Protein AF-A9WSC9-F1 (afdb_monomer)

Solvent-accessible surface area (backbone atoms only — not comparable to full-atom values): 9455 Å² total; per-residue (Å²): 135,83,79,80,69,71,74,71,80,74,63,66,46,68,49,92,86,39,37,29,21,40,71,36,66,50,97,86,66,46,85,40,80,40,71,73,78,44,71,60,60,52,72,60,53,52,50,51,53,54,48,48,40,69,76,37,44,86,83,38,34,72,43,66,75,82,59,92,44,65,67,52,39,46,52,53,51,57,50,51,53,56,52,72,40,81,65,54,100,78,57,63,48,28,39,39,37,41,94,94,45,75,47,66,34,67,39,58,74,46,44,52,53,57,57,67,72,43,94,67,55,80,81,32,40,37,30,46,68,88,69,52,45,20,40,55,43,84,43,70,78,44,98,87,48,61,94,81,46,47,49,66,34,34,36,51,56,132

Mean predicted aligned error: 9.08 Å

pLDDT: mean 80.5, std 14.25, range [33.47, 96.19]

Organism: Renibacterium salmoninarum (strain ATCC 33209 / DSM 20767 / JCM 11484 / NBRC 15589 / NCIMB 2235) (NCBI:txid288705)

Radius of gyration: 19.56 Å; Cα contacts (8 Å, |Δi|>4): 217; chains: 1; bounding box: 58×38×48 Å

Secondary structure (DSSP, 8-state):
------------EE-TT-EEEEEEE-TTS-EEEEEEEEE--HHHHHHHHHHHHHH-GGG--EEPPPPSSHHHHHHHHHHHHHHHSPPPTTPPPPEEEETTEEE--SSHHHHHHHHHH-S--TT-EEE-TTS-EEEEEEEES-TTS-TTSEEEEEEEP-

Structure (mmCIF, N/CA/C/O backbone):
data_AF-A9WSC9-F1
#
_entry.id   AF-A9WSC9-F1
#
loop_
_atom_site.group_PDB
_atom_site.id
_atom_site.type_symbol
_atom_site.label_atom_id
_atom_site.label_alt_id
_atom_site.label_comp_id
_atom_site.label_asym_id
_atom_site.label_entity_id
_atom_site.label_seq_id
_atom_site.pdbx_PDB_ins_code
_atom_site.Cartn_x
_atom_site.Cartn_y
_atom_site.Cartn_z
_atom_site.occupancy
_atom_site.B_iso_or_equiv
_atom_site.auth_seq_id
_atom_site.auth_comp_id
_atom_site.auth_asym_id
_atom_site.auth_atom_id
_atom_site.pdbx_PDB_model_num
ATOM 1 N N . MET A 1 1 ? 41.072 -20.154 -18.783 1.00 34.81 1 MET A N 1
ATOM 2 C CA . MET A 1 1 ? 40.331 -20.224 -17.506 1.00 34.81 1 MET A CA 1
ATOM 3 C C . MET A 1 1 ? 39.214 -19.202 -17.567 1.00 34.81 1 MET A C 1
ATOM 5 O O . MET A 1 1 ? 39.497 -18.014 -17.523 1.00 34.81 1 MET A O 1
ATOM 9 N N . ALA A 1 2 ? 37.980 -19.657 -17.774 1.00 38.41 2 ALA A N 1
ATOM 10 C CA . ALA A 1 2 ? 36.811 -18.790 -17.726 1.00 38.41 2 ALA A CA 1
ATOM 11 C C . ALA A 1 2 ? 36.456 -18.571 -16.253 1.00 38.41 2 ALA A C 1
ATOM 13 O O . ALA A 1 2 ? 35.959 -19.482 -15.592 1.00 38.41 2 ALA A O 1
ATOM 14 N N . TYR A 1 3 ? 36.762 -17.386 -15.730 1.00 33.47 3 TYR A N 1
ATOM 15 C CA . TYR A 1 3 ? 36.096 -16.910 -14.530 1.00 33.47 3 TYR A CA 1
ATOM 16 C C . TYR A 1 3 ? 34.645 -16.655 -14.935 1.00 33.47 3 TYR A C 1
ATOM 18 O O . TYR A 1 3 ? 34.352 -15.683 -15.625 1.00 33.47 3 TYR A O 1
ATOM 26 N N . TYR A 1 4 ? 33.745 -17.567 -14.563 1.00 41.69 4 TYR A N 1
ATOM 27 C CA . TYR A 1 4 ? 32.341 -17.211 -14.407 1.00 41.69 4 TYR A CA 1
ATOM 28 C C . TYR A 1 4 ? 32.301 -16.209 -13.255 1.00 41.69 4 TYR A C 1
ATOM 30 O O . TYR A 1 4 ? 32.209 -16.570 -12.084 1.00 41.69 4 TYR A O 1
ATOM 38 N N . GLU A 1 5 ? 32.488 -14.941 -13.597 1.00 34.59 5 GLU A N 1
ATOM 39 C CA . GLU A 1 5 ? 32.081 -13.835 -12.758 1.00 34.59 5 GLU A CA 1
ATOM 40 C C . GLU A 1 5 ? 30.575 -14.024 -12.581 1.00 34.59 5 GLU A C 1
ATOM 42 O O . GLU A 1 5 ? 29.804 -13.901 -13.533 1.00 34.59 5 GLU A O 1
ATOM 47 N N . TYR A 1 6 ? 30.165 -14.482 -11.397 1.00 39.88 6 TYR A N 1
ATOM 48 C CA . TYR A 1 6 ? 28.762 -14.451 -11.011 1.00 39.88 6 TYR A CA 1
ATOM 49 C C . TYR A 1 6 ? 28.326 -13.006 -11.241 1.00 39.88 6 TYR A C 1
ATOM 51 O O . TYR A 1 6 ? 28.902 -12.135 -10.585 1.00 39.88 6 TYR A O 1
ATOM 59 N N . PRO A 1 7 ? 27.416 -12.712 -12.190 1.00 43.16 7 PRO A N 1
ATOM 60 C CA . PRO A 1 7 ? 27.007 -11.340 -12.404 1.00 43.16 7 PRO A CA 1
ATOM 61 C C . PRO A 1 7 ? 26.429 -10.886 -11.072 1.00 43.16 7 PRO A C 1
ATOM 63 O O . PRO A 1 7 ? 25.434 -11.447 -10.608 1.00 43.16 7 PRO A O 1
ATOM 66 N N . ALA A 1 8 ? 27.141 -9.959 -10.427 1.00 45.16 8 ALA A N 1
ATOM 67 C CA . ALA A 1 8 ? 26.736 -9.333 -9.186 1.00 45.16 8 ALA A CA 1
ATOM 68 C C . ALA A 1 8 ? 25.254 -9.001 -9.321 1.00 45.16 8 ALA A C 1
ATOM 70 O O . ALA A 1 8 ? 24.873 -8.376 -10.311 1.00 45.16 8 ALA A O 1
ATOM 71 N N . GLU A 1 9 ? 24.452 -9.535 -8.399 1.00 45.66 9 GLU A N 1
ATOM 72 C CA . GLU A 1 9 ? 22.994 -9.453 -8.343 1.00 45.66 9 GLU A CA 1
ATOM 73 C C . GLU A 1 9 ? 22.507 -8.160 -8.997 1.00 45.66 9 GLU A C 1
ATOM 75 O O . GLU A 1 9 ? 22.612 -7.078 -8.417 1.00 45.66 9 GLU A O 1
ATOM 80 N N . ALA A 1 10 ? 22.074 -8.249 -10.258 1.00 52.22 10 ALA A N 1
ATOM 81 C CA . ALA A 1 10 ? 21.666 -7.061 -10.980 1.00 52.22 10 ALA A CA 1
ATOM 82 C C . ALA A 1 10 ? 20.494 -6.468 -10.199 1.00 52.22 10 ALA A C 1
ATOM 84 O O . ALA A 1 10 ? 19.454 -7.116 -10.053 1.00 52.22 10 ALA A O 1
ATOM 85 N N . VAL A 1 11 ? 20.671 -5.258 -9.665 1.00 59.50 11 VAL A N 1
ATOM 86 C CA . VAL A 1 11 ? 19.577 -4.489 -9.076 1.00 59.50 11 VAL A CA 1
ATOM 87 C C . VAL A 1 11 ? 18.628 -4.169 -10.227 1.00 59.50 11 VAL A C 1
ATOM 89 O O . VAL A 1 11 ? 18.810 -3.194 -10.955 1.00 59.50 11 VAL A O 1
ATOM 92 N N . ILE A 1 12 ? 17.668 -5.063 -10.454 1.00 70.06 12 ILE A N 1
ATOM 93 C CA . ILE A 1 12 ? 16.636 -4.903 -11.468 1.00 70.06 12 ILE A CA 1
ATOM 94 C C . ILE A 1 12 ? 15.611 -3.936 -10.893 1.00 70.06 12 ILE A C 1
ATOM 96 O O . ILE A 1 12 ? 14.922 -4.250 -9.920 1.00 70.06 12 ILE A O 1
ATOM 100 N N . ILE A 1 13 ? 15.502 -2.761 -11.507 1.00 79.50 13 ILE A N 1
ATOM 101 C CA . ILE A 1 13 ? 14.432 -1.820 -11.198 1.00 79.50 13 ILE A CA 1
ATOM 102 C C . ILE A 1 13 ? 13.271 -2.083 -12.138 1.00 79.50 13 ILE A C 1
ATOM 104 O O . ILE A 1 13 ? 13.433 -2.161 -13.353 1.00 79.50 13 ILE A O 1
ATOM 108 N N . VAL A 1 14 ? 12.085 -2.191 -11.554 1.00 85.00 14 VAL A N 1
ATOM 109 C CA . VAL A 1 14 ? 10.833 -2.261 -12.297 1.00 85.00 14 VAL A CA 1
ATOM 110 C C . VAL A 1 14 ? 10.247 -0.858 -12.368 1.00 85.00 14 VAL A C 1
ATOM 112 O O . VAL A 1 14 ? 10.043 -0.224 -11.333 1.00 85.00 14 VAL A O 1
ATOM 115 N N . ASP A 1 15 ? 9.985 -0.361 -13.574 1.00 86.25 15 ASP A N 1
ATOM 116 C CA . ASP A 1 15 ? 9.297 0.917 -13.755 1.00 86.25 15 ASP A CA 1
ATOM 117 C C . ASP A 1 15 ? 7.765 0.786 -13.625 1.00 86.25 15 ASP A C 1
ATOM 119 O O . ASP A 1 15 ? 7.206 -0.301 -13.463 1.00 86.25 15 ASP A O 1
ATOM 123 N N . ARG A 1 16 ? 7.051 1.916 -13.718 1.00 85.62 16 ARG A N 1
ATOM 124 C CA . ARG A 1 16 ? 5.576 1.944 -13.640 1.00 85.62 16 ARG A CA 1
ATOM 125 C C . ARG A 1 16 ? 4.875 1.211 -14.787 1.00 85.62 16 ARG A C 1
ATOM 127 O O . ARG A 1 16 ? 3.714 0.841 -14.639 1.00 85.62 16 ARG A O 1
ATOM 134 N N . GLY A 1 17 ? 5.557 0.998 -15.910 1.00 86.44 17 GLY A N 1
ATOM 135 C CA . GLY A 1 17 ? 5.071 0.200 -17.034 1.00 86.44 17 GLY A CA 1
ATOM 136 C C . GLY A 1 17 ? 5.325 -1.301 -16.870 1.00 86.44 17 GLY A C 1
ATOM 137 O O . GLY A 1 17 ? 4.893 -2.084 -17.719 1.00 86.44 17 GLY A O 1
ATOM 138 N N . GLY A 1 18 ? 6.007 -1.715 -15.798 1.00 86.25 18 GLY A N 1
ATOM 139 C CA . GLY A 1 18 ? 6.393 -3.102 -15.562 1.00 86.25 18 GLY A CA 1
ATOM 140 C C . GLY A 1 18 ? 7.601 -3.540 -16.384 1.00 86.25 18 GLY A C 1
ATOM 141 O O . GLY A 1 18 ? 7.781 -4.741 -16.588 1.00 86.25 18 GLY A O 1
ATOM 142 N N . MET A 1 19 ? 8.405 -2.604 -16.890 1.00 88.50 19 MET A N 1
ATOM 143 C CA . MET A 1 19 ? 9.657 -2.918 -17.572 1.00 88.50 19 MET A CA 1
ATOM 144 C C . MET A 1 19 ? 10.780 -3.074 -16.552 1.00 88.50 19 MET A C 1
ATOM 146 O O . MET A 1 19 ? 10.938 -2.246 -15.658 1.00 88.50 19 MET A O 1
ATOM 150 N N . ALA A 1 20 ? 11.556 -4.142 -16.708 1.00 87.00 20 ALA A N 1
ATOM 151 C CA . ALA A 1 20 ? 12.763 -4.394 -15.941 1.00 87.00 20 ALA A CA 1
ATOM 152 C C . ALA A 1 20 ? 13.950 -3.670 -16.584 1.00 87.00 20 ALA A C 1
ATOM 154 O O . ALA A 1 20 ? 14.237 -3.871 -17.767 1.00 87.00 20 ALA A O 1
ATOM 155 N N . HIS A 1 21 ? 14.662 -2.878 -15.792 1.00 85.06 21 HIS A N 1
ATOM 156 C CA . HIS A 1 21 ? 15.855 -2.133 -16.187 1.00 85.06 21 HIS A CA 1
ATOM 157 C C . HIS A 1 21 ? 17.025 -2.523 -15.294 1.00 85.06 21 HIS A C 1
ATOM 159 O O . HIS A 1 21 ? 16.842 -2.763 -14.099 1.00 85.06 21 HIS A O 1
ATOM 165 N N . SER A 1 22 ? 18.231 -2.548 -15.853 1.00 84.31 22 SER A N 1
ATOM 166 C CA . SER A 1 22 ? 19.441 -2.478 -15.039 1.00 84.31 22 SER A CA 1
ATOM 167 C C . SER A 1 22 ? 19.669 -1.045 -14.560 1.00 84.31 22 SER A C 1
ATOM 169 O O . SER A 1 22 ? 19.206 -0.081 -15.174 1.00 84.31 22 SER A O 1
ATOM 171 N N . LEU A 1 23 ? 20.407 -0.898 -13.466 1.00 81.44 23 LEU A N 1
ATOM 172 C CA . LEU A 1 23 ? 21.016 0.375 -13.109 1.00 81.44 23 LEU A CA 1
ATOM 173 C C . LEU A 1 23 ? 22.380 0.504 -13.782 1.00 81.44 23 LEU A C 1
ATOM 175 O O . LEU A 1 23 ? 23.175 -0.436 -13.761 1.00 81.44 23 LEU A O 1
ATOM 179 N N . ALA A 1 24 ? 22.655 1.674 -14.347 1.00 82.31 24 ALA A N 1
ATOM 180 C CA . ALA A 1 24 ? 23.950 2.017 -14.919 1.00 82.31 24 ALA A CA 1
ATOM 181 C C . ALA A 1 24 ? 24.400 3.395 -14.426 1.00 82.31 24 ALA A C 1
ATOM 183 O O . ALA A 1 24 ? 23.586 4.200 -13.976 1.00 82.31 24 ALA A O 1
ATOM 184 N N . LEU A 1 25 ? 25.701 3.660 -14.515 1.00 82.75 25 LEU A N 1
ATOM 185 C CA . LEU A 1 25 ? 26.239 5.011 -14.392 1.00 82.75 25 LEU A CA 1
ATOM 186 C C . LEU A 1 25 ? 26.366 5.606 -15.793 1.00 82.75 25 LEU A C 1
ATOM 188 O O . LEU A 1 25 ? 26.858 4.933 -16.702 1.00 82.75 25 LEU A O 1
ATOM 192 N N . ASP A 1 26 ? 25.925 6.846 -15.969 1.00 83.31 26 ASP A N 1
ATOM 193 C CA . ASP A 1 26 ? 26.217 7.606 -17.181 1.00 83.31 26 ASP A CA 1
ATOM 194 C C . ASP A 1 26 ? 27.660 8.153 -17.176 1.00 83.31 26 ASP A C 1
ATOM 196 O O . ASP A 1 26 ? 28.468 7.858 -16.287 1.00 83.31 26 ASP A O 1
ATOM 200 N N . ALA A 1 27 ? 28.003 8.940 -18.200 1.00 85.62 27 ALA A N 1
ATOM 201 C CA . ALA A 1 27 ? 29.332 9.533 -18.345 1.00 85.62 27 ALA A CA 1
ATOM 202 C C . ALA A 1 27 ? 29.719 10.450 -17.168 1.00 85.62 27 ALA A C 1
ATOM 204 O O . ALA A 1 27 ? 30.900 10.542 -16.830 1.00 85.62 27 ALA A O 1
ATOM 205 N N . ASP A 1 28 ? 28.731 11.053 -16.505 1.00 90.75 28 ASP A N 1
ATOM 206 C CA . ASP A 1 28 ? 28.902 11.956 -15.367 1.00 90.75 28 ASP A CA 1
ATOM 207 C C . ASP A 1 28 ? 28.843 11.218 -14.018 1.00 90.75 28 ASP A C 1
ATOM 209 O O . ASP A 1 28 ? 28.874 11.836 -12.951 1.00 90.75 28 ASP A O 1
ATOM 213 N N . ARG A 1 29 ? 28.808 9.877 -14.045 1.00 82.94 29 ARG A N 1
ATOM 214 C CA . ARG A 1 29 ? 28.662 8.999 -12.874 1.00 82.94 29 ARG A CA 1
ATOM 215 C C . ARG A 1 29 ? 27.360 9.229 -12.108 1.00 82.94 29 ARG A C 1
ATOM 217 O O . ARG A 1 29 ? 27.305 9.003 -10.896 1.00 82.94 29 ARG A O 1
ATOM 224 N N . VAL A 1 30 ? 26.304 9.625 -12.807 1.00 85.62 30 VAL A N 1
ATOM 225 C CA . VAL A 1 30 ? 24.948 9.676 -12.265 1.00 85.62 30 VAL A CA 1
ATOM 226 C C . VAL A 1 30 ? 24.259 8.341 -12.522 1.00 85.62 30 VAL A C 1
ATOM 228 O O . VAL A 1 30 ? 24.412 7.722 -13.575 1.00 85.62 30 VAL A O 1
ATOM 231 N N . LEU A 1 31 ? 23.511 7.871 -11.525 1.00 80.56 31 LEU A N 1
ATOM 232 C CA . LEU A 1 31 ? 22.753 6.631 -11.622 1.00 80.56 31 LEU A CA 1
ATOM 233 C C . LEU A 1 31 ? 21.540 6.827 -12.548 1.00 80.56 31 LEU A C 1
ATOM 235 O O . LEU A 1 31 ? 20.655 7.631 -12.252 1.00 80.56 31 LEU A 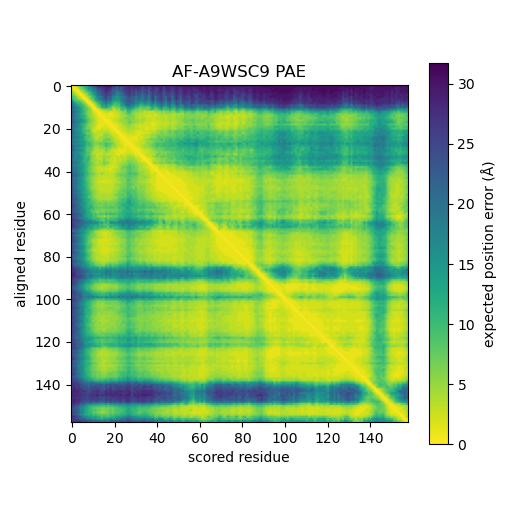O 1
ATOM 239 N N . VAL A 1 32 ? 21.483 6.068 -13.639 1.00 84.31 32 VAL A N 1
ATOM 240 C CA . VAL A 1 32 ? 20.426 6.119 -14.658 1.00 84.31 32 VAL A CA 1
ATOM 241 C C . VAL A 1 32 ? 19.843 4.731 -14.929 1.00 84.31 32 VAL A C 1
ATOM 243 O O . VAL A 1 32 ? 20.452 3.703 -14.612 1.00 84.31 32 VAL A O 1
ATOM 246 N N . PHE A 1 33 ? 18.655 4.687 -15.539 1.00 82.94 33 PHE A N 1
ATOM 247 C CA . PHE A 1 33 ? 18.122 3.436 -16.075 1.00 82.94 33 PHE A CA 1
ATOM 248 C C . PHE A 1 33 ? 18.929 3.012 -17.301 1.00 82.94 33 PHE A C 1
ATOM 250 O O . PHE A 1 33 ? 19.062 3.760 -18.270 1.00 82.94 33 PHE A O 1
ATOM 257 N N . GLY A 1 34 ? 19.469 1.799 -17.239 1.00 79.31 34 GLY A N 1
ATOM 258 C CA . GLY A 1 34 ? 20.097 1.130 -18.364 1.00 79.31 34 GLY A CA 1
ATOM 259 C C . GLY A 1 34 ? 19.070 0.636 -19.382 1.00 79.31 34 GLY A C 1
ATOM 260 O O . GLY A 1 34 ? 17.888 0.978 -19.358 1.00 79.31 34 GLY A O 1
ATOM 261 N N . ARG A 1 35 ? 19.529 -0.199 -20.316 1.00 81.00 35 ARG A N 1
ATOM 262 C CA . ARG A 1 35 ? 18.663 -0.754 -21.359 1.00 81.00 35 ARG A CA 1
ATOM 263 C C . ARG A 1 35 ? 17.565 -1.638 -20.735 1.00 81.00 35 ARG A C 1
ATOM 265 O O . ARG A 1 35 ? 17.885 -2.461 -19.877 1.00 81.00 35 ARG A O 1
ATOM 272 N N . PRO A 1 36 ? 16.303 -1.549 -21.200 1.00 81.75 36 PRO A N 1
ATOM 273 C CA . PRO A 1 36 ? 15.252 -2.438 -20.725 1.00 81.75 36 PRO A CA 1
ATOM 274 C C . PRO A 1 36 ? 15.551 -3.892 -21.110 1.00 81.75 36 PRO A C 1
ATOM 276 O O . PRO A 1 36 ? 15.893 -4.187 -22.257 1.00 81.75 36 PRO A O 1
ATOM 279 N N . HIS A 1 37 ? 15.364 -4.804 -20.159 1.00 81.81 37 HIS A N 1
ATOM 280 C CA . HIS A 1 37 ? 15.520 -6.250 -20.337 1.00 81.81 37 HIS A CA 1
ATOM 281 C C . HIS A 1 37 ? 14.231 -6.943 -20.791 1.00 81.81 37 HIS A C 1
ATOM 283 O O . HIS A 1 37 ? 14.275 -8.064 -21.290 1.00 81.81 37 HIS A O 1
ATOM 289 N N . GLY A 1 38 ? 13.085 -6.281 -20.637 1.00 83.81 38 GLY 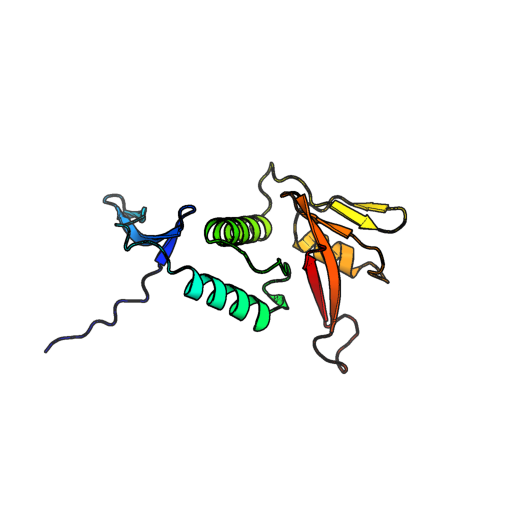A N 1
ATOM 290 C CA . GLY A 1 38 ? 11.779 -6.815 -21.008 1.00 83.81 38 GLY A CA 1
ATOM 291 C C . GLY A 1 38 ? 10.719 -6.515 -19.958 1.00 83.81 38 GLY A C 1
ATOM 292 O O . GLY A 1 38 ? 10.986 -5.863 -18.947 1.00 83.81 38 GLY A O 1
ATOM 293 N N . ARG A 1 39 ? 9.497 -6.982 -20.214 1.00 86.19 39 ARG A N 1
ATOM 294 C CA . ARG A 1 39 ? 8.410 -6.902 -19.236 1.00 86.19 39 ARG A CA 1
ATOM 295 C C . ARG A 1 39 ? 8.621 -7.932 -18.138 1.00 8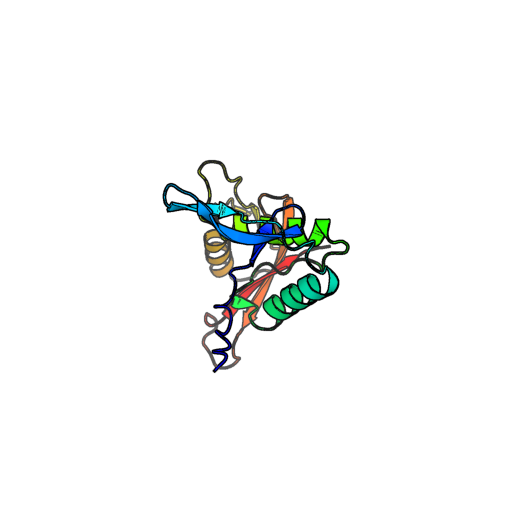6.19 39 ARG A C 1
ATOM 297 O O . ARG A 1 39 ? 8.989 -9.070 -18.418 1.00 86.19 39 ARG A O 1
ATOM 304 N N . VAL A 1 40 ? 8.336 -7.533 -16.907 1.00 85.44 40 VAL A N 1
ATOM 305 C CA . VAL A 1 40 ? 8.313 -8.450 -15.772 1.00 85.44 40 VAL A CA 1
ATOM 306 C C . VAL A 1 40 ? 7.208 -9.483 -15.969 1.00 85.44 40 VAL A C 1
ATOM 308 O O . VAL A 1 40 ? 6.085 -9.152 -16.360 1.00 85.44 40 VAL A O 1
ATOM 311 N N . ASP A 1 41 ? 7.529 -10.737 -15.659 1.00 87.88 41 ASP A N 1
ATOM 312 C CA . ASP A 1 41 ? 6.555 -11.819 -15.646 1.00 87.88 41 ASP A CA 1
ATOM 313 C C . ASP A 1 41 ? 5.513 -11.599 -14.537 1.00 87.88 41 ASP A C 1
ATOM 315 O O . ASP A 1 41 ? 5.819 -11.625 -13.340 1.00 87.88 41 ASP A O 1
ATOM 319 N N . PHE A 1 42 ? 4.265 -11.355 -14.942 1.00 86.25 42 PHE A N 1
ATOM 320 C CA . PHE A 1 42 ? 3.180 -11.029 -14.020 1.00 86.25 42 PHE A CA 1
ATOM 321 C C . PHE A 1 42 ? 2.870 -12.155 -13.017 1.00 86.25 42 PHE A C 1
ATOM 323 O O . PHE A 1 42 ? 2.796 -11.851 -11.822 1.00 86.25 42 PHE A O 1
ATOM 330 N N . PRO A 1 43 ? 2.700 -13.429 -13.430 1.00 88.81 43 PRO A N 1
ATOM 331 C CA . PRO A 1 43 ? 2.504 -14.539 -12.501 1.00 88.81 43 PRO A CA 1
ATOM 332 C C . PRO A 1 43 ? 3.588 -14.619 -11.424 1.00 88.81 43 PRO A C 1
ATOM 334 O O . PRO A 1 43 ? 3.255 -14.695 -10.238 1.00 88.81 43 PRO A O 1
ATOM 337 N N . SER A 1 44 ? 4.861 -14.533 -11.815 1.00 87.69 44 SER A N 1
ATOM 338 C CA . SER A 1 44 ? 5.992 -14.589 -10.885 1.00 87.69 44 SER A CA 1
ATOM 339 C C . SER A 1 44 ? 6.006 -13.400 -9.929 1.00 87.69 44 SER A C 1
ATOM 341 O O . SER A 1 44 ? 6.135 -13.593 -8.720 1.00 87.69 44 SER A O 1
ATOM 343 N N . LEU A 1 45 ? 5.795 -12.174 -10.428 1.00 87.19 45 LEU A N 1
ATOM 344 C CA . LEU A 1 45 ? 5.743 -10.974 -9.584 1.00 87.19 45 LEU A CA 1
ATOM 345 C C . LEU A 1 45 ? 4.579 -11.038 -8.589 1.00 87.19 45 LEU A C 1
ATOM 347 O O . LEU A 1 45 ? 4.748 -10.739 -7.407 1.00 87.19 45 LEU A O 1
ATOM 351 N N . ARG A 1 46 ? 3.403 -11.486 -9.041 1.00 88.69 46 ARG A N 1
ATOM 352 C CA . ARG A 1 46 ? 2.225 -11.677 -8.188 1.00 88.69 46 ARG A CA 1
ATOM 353 C C . ARG A 1 46 ? 2.500 -12.708 -7.098 1.00 88.69 46 ARG A C 1
ATOM 355 O O . ARG A 1 46 ? 2.165 -12.467 -5.941 1.00 88.69 46 ARG A O 1
ATOM 362 N N . GLN A 1 47 ? 3.106 -13.844 -7.440 1.00 89.38 47 GLN A N 1
ATOM 363 C CA . GLN A 1 47 ? 3.464 -14.873 -6.462 1.00 89.38 47 GLN A CA 1
ATOM 364 C C . GLN A 1 47 ? 4.504 -14.374 -5.458 1.00 89.38 47 GLN A C 1
ATOM 366 O O . GLN A 1 47 ? 4.338 -14.607 -4.262 1.00 89.38 47 GLN A O 1
ATOM 371 N N . ALA A 1 48 ? 5.535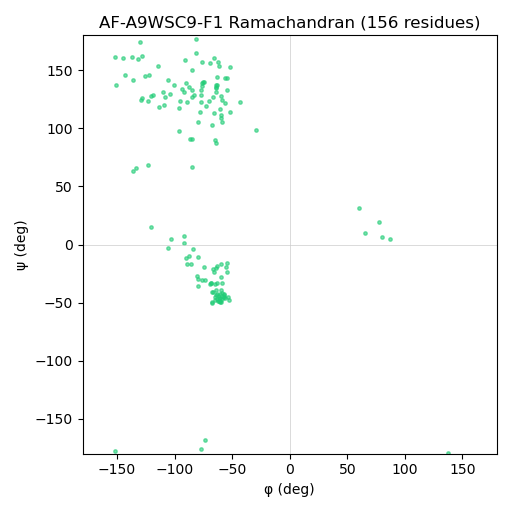 -13.659 -5.914 1.00 87.06 48 ALA A N 1
ATOM 372 C CA . ALA A 1 48 ? 6.548 -13.071 -5.045 1.00 87.06 48 ALA A CA 1
ATOM 373 C C . ALA A 1 48 ? 5.926 -12.077 -4.052 1.00 87.06 48 ALA A C 1
ATOM 375 O O . ALA A 1 48 ? 6.179 -12.176 -2.852 1.00 87.06 48 ALA A O 1
ATOM 376 N N . TRP A 1 49 ? 5.043 -11.195 -4.526 1.00 85.56 49 TRP A N 1
ATOM 377 C CA . TRP A 1 49 ? 4.317 -10.234 -3.693 1.00 85.56 49 TRP A CA 1
ATOM 378 C C . TRP A 1 49 ? 3.438 -10.908 -2.632 1.00 85.56 49 TRP A C 1
ATOM 380 O O . TRP A 1 49 ? 3.513 -10.577 -1.449 1.00 85.56 49 TRP A O 1
ATOM 390 N N . LEU A 1 50 ? 2.630 -11.896 -3.030 1.00 87.12 50 LEU A N 1
ATOM 391 C CA . LEU A 1 50 ? 1.772 -12.639 -2.101 1.00 87.12 50 LEU A CA 1
ATOM 392 C C . LEU A 1 50 ? 2.596 -13.438 -1.082 1.00 87.12 50 LEU A C 1
ATOM 394 O O . LEU A 1 50 ? 2.244 -13.504 0.096 1.00 87.12 50 LEU A O 1
ATOM 398 N N . ARG A 1 51 ? 3.714 -14.029 -1.517 1.00 87.94 51 ARG A N 1
ATOM 399 C CA . ARG A 1 51 ? 4.631 -14.761 -0.639 1.00 87.94 51 ARG A CA 1
ATOM 400 C C . ARG A 1 51 ? 5.309 -13.829 0.363 1.00 87.94 51 ARG A C 1
ATOM 402 O O . ARG A 1 51 ? 5.421 -14.210 1.524 1.00 87.94 51 ARG A O 1
ATOM 409 N N . ALA A 1 52 ? 5.726 -12.635 -0.053 1.00 84.00 52 ALA A N 1
ATOM 410 C CA . ALA A 1 52 ? 6.340 -11.642 0.827 1.00 84.00 52 ALA A CA 1
ATOM 411 C C . ALA A 1 52 ? 5.381 -11.213 1.950 1.00 84.00 52 ALA A C 1
ATOM 413 O O . ALA A 1 52 ? 5.740 -11.330 3.123 1.00 84.00 52 ALA A O 1
ATOM 414 N N . GLN A 1 53 ? 4.140 -10.849 1.605 1.00 83.31 53 GLN A N 1
ATOM 415 C CA . GLN A 1 53 ? 3.097 -10.517 2.586 1.00 83.31 53 GLN A CA 1
ATOM 416 C C . GLN A 1 53 ? 2.806 -11.681 3.541 1.00 83.31 53 GLN A C 1
ATOM 418 O O . GLN A 1 53 ? 2.687 -11.487 4.746 1.00 83.31 53 GLN A O 1
ATOM 423 N N . LYS A 1 54 ? 2.744 -12.918 3.029 1.00 84.19 54 LYS A N 1
ATOM 424 C CA . LYS A 1 54 ? 2.490 -14.103 3.862 1.00 84.19 54 LYS A CA 1
ATOM 425 C C . LYS A 1 54 ? 3.635 -14.412 4.832 1.00 84.19 54 LYS A C 1
ATOM 427 O O . LYS A 1 54 ? 3.377 -14.834 5.953 1.00 84.19 54 LYS A O 1
ATOM 432 N N . LEU A 1 55 ? 4.887 -14.277 4.392 1.00 84.19 55 LEU A N 1
ATOM 433 C CA . LEU A 1 55 ? 6.059 -14.648 5.193 1.00 84.19 55 LEU A CA 1
ATOM 434 C C . LEU A 1 55 ? 6.455 -13.580 6.215 1.00 84.19 55 LEU A C 1
ATOM 436 O O . LEU A 1 55 ? 7.071 -13.920 7.222 1.00 84.19 55 LEU A O 1
ATOM 440 N N . ARG A 1 56 ? 6.155 -12.303 5.956 1.00 80.31 56 ARG A N 1
ATOM 441 C CA . ARG A 1 56 ? 6.510 -11.183 6.842 1.00 80.31 56 ARG A CA 1
ATOM 442 C C . ARG A 1 56 ? 5.342 -10.202 6.993 1.00 80.31 56 ARG A C 1
ATOM 444 O O . ARG A 1 56 ? 5.481 -9.044 6.609 1.00 80.31 56 ARG A O 1
ATOM 451 N N . PRO A 1 57 ? 4.206 -10.625 7.568 1.00 78.56 57 PRO A N 1
ATOM 452 C CA . PRO A 1 57 ? 3.012 -9.779 7.666 1.00 78.56 57 PRO A CA 1
ATOM 453 C C . PRO A 1 57 ? 3.272 -8.470 8.435 1.00 78.56 57 PRO A C 1
ATOM 455 O O . PRO A 1 57 ? 2.783 -7.414 8.058 1.00 78.56 57 PRO A O 1
ATOM 458 N N . GLN A 1 58 ? 4.153 -8.497 9.439 1.00 78.25 58 GLN A N 1
ATOM 459 C CA . GLN A 1 58 ? 4.585 -7.305 10.182 1.00 78.25 58 GLN A CA 1
ATOM 460 C C . GLN A 1 58 ? 5.386 -6.282 9.355 1.00 78.25 58 GLN A C 1
ATOM 462 O O . GLN A 1 58 ? 5.449 -5.114 9.720 1.00 78.25 58 GLN A O 1
ATOM 467 N N . SER A 1 59 ? 6.031 -6.713 8.266 1.00 79.06 59 SER A N 1
ATOM 468 C CA . SER A 1 59 ? 6.765 -5.830 7.349 1.00 79.06 59 SER A CA 1
ATOM 469 C C . SER A 1 59 ? 5.881 -5.306 6.219 1.00 79.06 59 SER A C 1
ATOM 471 O O . SER A 1 59 ? 6.303 -4.408 5.505 1.00 79.06 59 SER A O 1
ATOM 473 N N . TYR A 1 60 ? 4.679 -5.864 6.062 1.00 79.50 60 TYR A N 1
ATOM 474 C CA . TYR A 1 60 ? 3.712 -5.497 5.033 1.00 79.50 60 TYR A CA 1
ATOM 475 C C . TYR A 1 60 ? 2.323 -5.336 5.663 1.00 79.50 60 TYR A C 1
ATOM 477 O O . TYR A 1 60 ? 1.418 -6.113 5.362 1.00 79.50 60 TYR A O 1
ATOM 485 N N . PRO A 1 61 ? 2.125 -4.335 6.541 1.00 78.88 61 PRO A N 1
ATOM 486 C CA . PRO A 1 61 ? 0.873 -4.177 7.282 1.00 78.88 61 PRO A CA 1
ATOM 487 C C . PRO A 1 61 ? -0.337 -3.912 6.368 1.00 78.88 61 PRO A C 1
ATOM 489 O O . PRO A 1 61 ? -1.471 -4.134 6.782 1.00 78.88 61 PRO A O 1
ATOM 492 N N . LEU A 1 62 ? -0.127 -3.482 5.116 1.00 86.19 62 LEU A N 1
ATOM 493 C CA . LEU A 1 62 ? -1.178 -3.258 4.120 1.00 86.19 62 LEU A CA 1
ATOM 494 C C . LEU A 1 62 ? -1.512 -4.539 3.344 1.00 86.19 62 LEU A C 1
ATOM 496 O O . LEU A 1 62 ? -0.961 -4.800 2.272 1.00 86.19 62 LEU A O 1
ATOM 500 N N . HIS A 1 63 ? -2.484 -5.302 3.838 1.00 82.81 63 HIS A N 1
ATOM 501 C CA . HIS A 1 63 ? -2.980 -6.502 3.171 1.00 82.81 63 HIS A CA 1
ATOM 502 C C . HIS A 1 63 ? -4.054 -6.144 2.138 1.00 82.81 63 HIS A C 1
ATOM 504 O O . HIS A 1 63 ? -5.256 -6.069 2.416 1.00 82.81 63 HIS A O 1
ATOM 510 N N . ARG A 1 64 ? -3.597 -5.905 0.908 1.00 78.00 64 ARG A N 1
ATOM 511 C CA . ARG A 1 64 ? -4.453 -5.571 -0.239 1.00 78.00 64 ARG A CA 1
ATOM 512 C C . ARG A 1 64 ? -4.993 -6.834 -0.916 1.00 78.00 64 ARG A C 1
ATOM 514 O O . ARG A 1 64 ? -4.334 -7.873 -0.937 1.00 78.00 64 ARG A O 1
ATOM 521 N N . LEU A 1 65 ? -6.185 -6.723 -1.514 1.00 68.38 65 LEU A N 1
ATOM 522 C CA . LEU A 1 65 ? -6.768 -7.788 -2.338 1.00 68.38 65 LEU A CA 1
ATOM 523 C C . LEU A 1 65 ? -5.786 -8.213 -3.445 1.00 68.38 65 LEU A C 1
ATOM 525 O O . LEU A 1 65 ? -5.083 -7.358 -3.998 1.00 68.38 65 LEU A O 1
ATOM 529 N N . PRO A 1 66 ? -5.726 -9.514 -3.785 1.00 70.69 66 PRO A N 1
A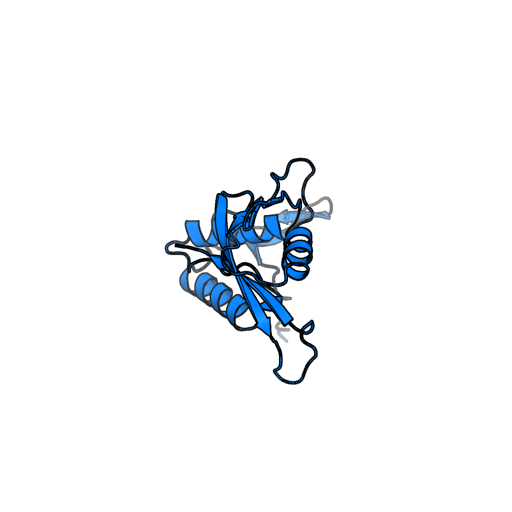TOM 530 C CA . PRO A 1 66 ? -4.809 -10.003 -4.797 1.00 70.69 66 PRO A CA 1
ATOM 531 C C . PRO A 1 66 ? -5.110 -9.313 -6.135 1.00 70.69 66 PRO A C 1
ATOM 533 O O . PRO A 1 66 ? -6.255 -9.339 -6.590 1.00 70.69 66 PRO A O 1
ATOM 536 N N . PRO A 1 67 ? -4.103 -8.716 -6.788 1.00 78.19 67 PRO A N 1
ATOM 537 C CA . PRO A 1 67 ? -4.327 -7.977 -8.019 1.00 78.19 67 PRO A CA 1
ATOM 538 C C . PRO A 1 67 ? -4.823 -8.910 -9.125 1.00 78.19 67 PRO A C 1
ATOM 540 O O . PRO A 1 67 ? -4.289 -10.011 -9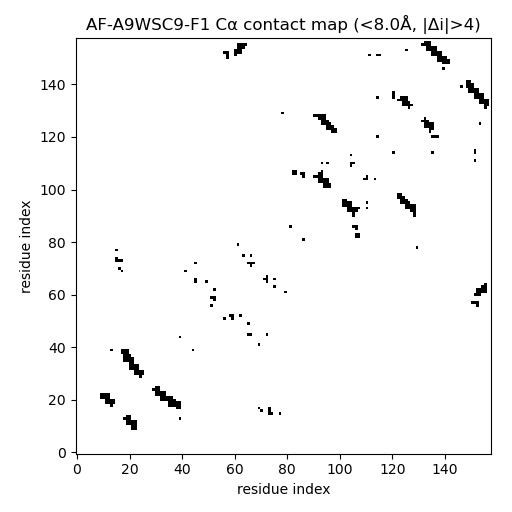.311 1.00 78.19 67 PRO A O 1
ATOM 543 N N . ALA A 1 68 ? -5.852 -8.455 -9.844 1.00 83.56 68 ALA A N 1
ATOM 544 C CA . ALA A 1 68 ? -6.501 -9.184 -10.934 1.00 83.56 68 ALA A CA 1
ATOM 545 C C . ALA A 1 68 ? -5.795 -8.985 -12.289 1.00 83.56 68 ALA A C 1
ATOM 547 O O . ALA A 1 68 ? -6.013 -9.753 -13.220 1.00 83.56 68 ALA A O 1
ATOM 548 N N . SER A 1 69 ? -4.938 -7.967 -12.403 1.00 87.25 69 SER A N 1
ATOM 549 C CA . SER A 1 69 ? -4.186 -7.630 -13.618 1.00 87.25 69 SER A CA 1
ATOM 550 C C . SER A 1 69 ? -2.787 -7.097 -13.302 1.00 87.25 69 SER A C 1
ATOM 552 O O . SER A 1 69 ? -2.547 -6.591 -12.201 1.00 87.25 69 SER A O 1
ATOM 554 N N . THR A 1 70 ? -1.877 -7.134 -14.281 1.00 86.06 70 THR A N 1
ATOM 555 C CA . THR A 1 70 ? -0.528 -6.547 -14.165 1.00 86.06 70 THR A CA 1
ATOM 556 C C . THR A 1 70 ? -0.580 -5.083 -13.751 1.00 86.06 70 THR A C 1
ATOM 558 O O . THR A 1 70 ? 0.122 -4.688 -12.827 1.00 86.06 70 THR A O 1
ATOM 561 N N . LEU A 1 71 ? -1.460 -4.292 -14.371 1.00 86.75 71 LEU A N 1
ATOM 562 C CA . LEU A 1 71 ? -1.615 -2.877 -14.038 1.00 86.75 71 LEU A CA 1
ATOM 563 C C . LEU A 1 71 ? -2.056 -2.685 -12.580 1.00 86.75 71 LEU A C 1
ATOM 565 O O . LEU A 1 71 ? -1.481 -1.867 -11.870 1.00 86.75 71 LEU A O 1
ATOM 569 N N . SER A 1 72 ? -3.029 -3.473 -12.108 1.00 86.44 72 SER A N 1
ATOM 570 C CA . SER A 1 72 ? -3.479 -3.398 -10.711 1.00 86.44 72 SER A CA 1
ATOM 571 C C . SER A 1 72 ? -2.393 -3.816 -9.712 1.00 86.44 72 SER A C 1
ATOM 573 O O . SER A 1 72 ? -2.313 -3.238 -8.632 1.00 86.44 72 SER A O 1
ATOM 575 N N . LEU A 1 73 ? -1.530 -4.775 -10.076 1.00 87.75 73 LEU A N 1
ATOM 576 C CA . LEU A 1 73 ? -0.388 -5.180 -9.253 1.00 87.75 73 LEU A CA 1
ATOM 577 C C . LEU A 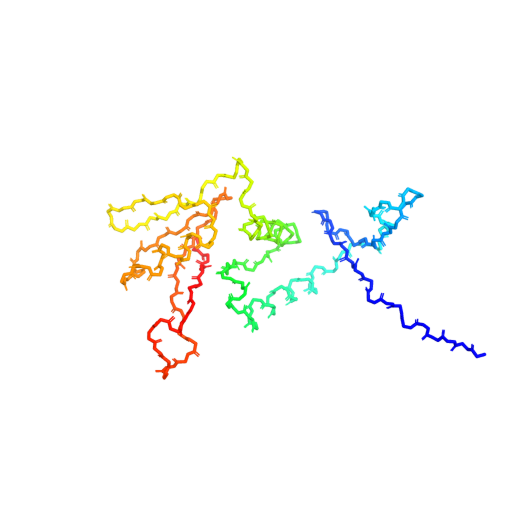1 73 ? 0.649 -4.065 -9.172 1.00 87.75 73 LEU A C 1
ATOM 579 O O . LEU A 1 73 ? 1.059 -3.713 -8.073 1.00 87.75 73 LEU A O 1
ATOM 583 N N . LEU A 1 74 ? 1.046 -3.496 -10.312 1.00 88.81 74 LEU A N 1
ATOM 584 C CA . LEU A 1 74 ? 2.031 -2.416 -10.356 1.00 88.81 74 LEU A CA 1
ATOM 585 C C . LEU A 1 74 ? 1.527 -1.187 -9.598 1.00 88.81 74 LEU A C 1
ATOM 587 O O . LEU A 1 74 ? 2.229 -0.701 -8.716 1.00 88.81 74 LEU A O 1
ATOM 591 N N . ASN A 1 75 ? 0.291 -0.742 -9.847 1.00 88.19 75 ASN A N 1
ATOM 592 C CA . ASN A 1 75 ? -0.317 0.348 -9.078 1.00 88.19 75 ASN A CA 1
ATOM 593 C C . ASN A 1 75 ? -0.322 0.023 -7.581 1.00 88.19 75 ASN A C 1
ATOM 595 O O . ASN A 1 75 ? 0.118 0.836 -6.773 1.00 88.19 75 ASN A O 1
ATOM 599 N N . GLY A 1 76 ? -0.726 -1.197 -7.219 1.00 86.38 76 GLY A N 1
ATOM 600 C CA . GLY A 1 76 ? -0.730 -1.663 -5.839 1.00 86.38 76 GLY A CA 1
ATOM 601 C C . GLY A 1 76 ? 0.644 -1.591 -5.161 1.00 86.38 76 GLY A C 1
ATOM 602 O O . GLY A 1 76 ? 0.722 -1.150 -4.015 1.00 86.38 76 GLY A O 1
ATOM 603 N N . LEU A 1 77 ? 1.708 -1.984 -5.867 1.00 86.25 77 LEU A N 1
ATOM 604 C CA . LEU A 1 77 ? 3.097 -1.930 -5.399 1.00 86.25 77 LEU A CA 1
ATOM 605 C C . LEU A 1 77 ? 3.583 -0.487 -5.232 1.00 86.25 77 LEU A C 1
ATOM 607 O O . LEU A 1 77 ? 4.101 -0.129 -4.178 1.00 86.25 77 LEU A O 1
ATOM 611 N N . PHE A 1 78 ? 3.403 0.358 -6.249 1.00 87.00 78 PHE A N 1
ATOM 612 C CA . PHE A 1 78 ? 3.879 1.745 -6.216 1.00 87.00 78 PHE A CA 1
ATOM 613 C C . PHE A 1 78 ? 3.120 2.613 -5.215 1.00 87.00 78 PHE A C 1
ATOM 615 O O . PHE A 1 78 ? 3.699 3.527 -4.632 1.00 87.00 78 PHE A O 1
ATOM 622 N N . GLU A 1 79 ? 1.833 2.361 -5.005 1.00 87.44 79 GLU A N 1
ATOM 623 C CA . GLU A 1 79 ? 1.086 2.986 -3.919 1.00 87.44 79 GLU A CA 1
ATOM 624 C C . GLU A 1 79 ? 1.627 2.539 -2.558 1.00 87.44 79 GLU A C 1
ATOM 626 O O . GLU A 1 79 ? 1.912 3.399 -1.736 1.00 87.44 79 GLU A O 1
ATOM 631 N N . ALA A 1 80 ? 1.849 1.237 -2.328 1.00 84.31 80 ALA A N 1
ATOM 632 C CA . ALA A 1 80 ? 2.421 0.751 -1.067 1.00 84.31 80 ALA A CA 1
ATOM 633 C C . ALA A 1 80 ? 3.788 1.399 -0.773 1.00 84.31 80 ALA A C 1
ATOM 635 O O . ALA A 1 80 ? 3.990 1.936 0.312 1.00 84.31 80 ALA A O 1
ATOM 636 N N . LEU A 1 81 ? 4.670 1.475 -1.776 1.00 83.38 81 LEU A N 1
ATOM 637 C CA . LEU A 1 81 ? 5.957 2.171 -1.660 1.00 83.38 81 LEU A CA 1
ATOM 638 C C . LEU A 1 81 ? 5.799 3.662 -1.323 1.00 83.38 81 LEU A C 1
ATOM 640 O O . LEU A 1 81 ? 6.571 4.198 -0.533 1.00 83.38 81 LEU A O 1
ATOM 644 N N . GLN A 1 82 ? 4.807 4.347 -1.899 1.00 85.00 82 GLN A N 1
ATOM 645 C CA . GLN A 1 82 ? 4.535 5.754 -1.580 1.00 85.00 82 GLN A CA 1
ATOM 646 C C . GLN A 1 82 ? 3.988 5.944 -0.162 1.00 85.00 82 GLN A C 1
ATOM 648 O O . GLN A 1 82 ? 4.280 6.960 0.461 1.00 85.00 82 GLN A O 1
ATOM 653 N N . LEU A 1 83 ? 3.207 4.988 0.341 1.00 85.31 83 LEU A N 1
ATOM 654 C CA . LEU A 1 83 ? 2.660 5.018 1.698 1.00 85.31 83 LEU A CA 1
ATOM 655 C C . LEU A 1 83 ? 3.720 4.722 2.768 1.00 85.31 83 LEU A C 1
ATOM 657 O O . LEU A 1 83 ? 3.618 5.239 3.880 1.00 85.31 83 LEU A O 1
ATOM 661 N N . GLU A 1 84 ? 4.722 3.907 2.432 1.00 79.62 84 GLU A N 1
ATOM 662 C CA . GLU A 1 84 ? 5.883 3.620 3.284 1.00 79.62 84 GLU A CA 1
ATOM 663 C C . GLU A 1 84 ? 6.943 4.729 3.242 1.00 79.62 84 GLU A C 1
ATOM 665 O O . GLU A 1 84 ? 7.655 4.957 4.224 1.00 79.62 84 GLU A O 1
ATOM 670 N N . ALA A 1 85 ? 7.056 5.440 2.117 1.00 79.62 85 ALA A N 1
ATOM 671 C CA . ALA A 1 85 ? 7.949 6.582 2.001 1.00 79.62 85 ALA A CA 1
ATOM 672 C C . ALA A 1 85 ? 7.560 7.693 2.992 1.00 79.62 85 ALA A C 1
ATOM 674 O O . ALA A 1 85 ? 6.404 7.842 3.392 1.00 79.62 85 ALA A O 1
ATOM 675 N N . LYS A 1 86 ? 8.540 8.520 3.386 1.00 69.75 86 LYS A N 1
ATOM 676 C CA . LYS A 1 86 ? 8.254 9.696 4.220 1.00 69.75 86 LYS A CA 1
ATOM 677 C C . LYS A 1 86 ? 7.187 10.554 3.526 1.00 69.75 86 LYS A C 1
ATOM 679 O O . LYS A 1 86 ? 7.354 10.829 2.335 1.00 69.75 86 LYS A O 1
ATOM 684 N N . PRO A 1 87 ? 6.140 10.999 4.248 1.00 66.25 87 PRO A N 1
ATOM 685 C CA . PRO A 1 87 ? 5.077 11.784 3.647 1.00 66.25 87 PRO A CA 1
ATOM 686 C C . PRO A 1 87 ? 5.678 13.017 2.979 1.00 66.25 87 PRO A C 1
ATOM 688 O O . PRO A 1 87 ? 6.397 13.805 3.603 1.00 66.25 87 PRO A O 1
ATOM 691 N N . ALA A 1 88 ? 5.430 13.150 1.677 1.00 62.72 88 ALA A N 1
ATOM 692 C CA . ALA A 1 88 ? 5.779 14.356 0.950 1.00 62.72 88 ALA A CA 1
ATOM 693 C C . ALA A 1 88 ? 4.988 15.535 1.537 1.00 62.72 88 ALA A C 1
ATOM 695 O O . ALA A 1 88 ? 3.909 15.352 2.092 1.00 62.72 88 ALA A O 1
ATOM 696 N N . ARG A 1 89 ? 5.469 16.771 1.358 1.00 59.44 89 ARG A N 1
ATOM 697 C CA . ARG A 1 89 ? 4.772 17.978 1.856 1.00 59.44 89 ARG A CA 1
ATOM 698 C C . ARG A 1 89 ? 3.312 18.111 1.381 1.00 59.44 89 ARG A C 1
ATOM 700 O O . ARG A 1 89 ? 2.572 18.888 1.968 1.00 59.44 89 ARG A O 1
ATOM 707 N N . PHE A 1 90 ? 2.913 17.365 0.349 1.00 60.97 90 PHE A N 1
ATOM 708 C CA . PHE A 1 90 ? 1.581 17.392 -0.259 1.00 60.97 90 PHE A CA 1
ATOM 709 C C . PHE A 1 90 ? 0.852 16.040 -0.228 1.00 60.97 90 PHE A C 1
ATOM 711 O O . PHE A 1 90 ? -0.112 15.854 -0.967 1.00 60.97 90 PHE A O 1
ATOM 718 N N . SER A 1 91 ? 1.300 15.068 0.574 1.00 71.75 91 SER A N 1
ATOM 719 C CA . SER A 1 91 ? 0.541 13.823 0.726 1.00 71.75 91 SER A CA 1
ATOM 720 C C . SER A 1 91 ? -0.788 14.112 1.421 1.00 71.75 91 SER A C 1
ATOM 722 O O . SER A 1 91 ? -0.796 14.694 2.508 1.00 71.75 91 SER A O 1
ATOM 724 N N . LEU A 1 92 ? -1.898 13.684 0.812 1.00 83.44 92 LEU A N 1
ATOM 725 C CA . LEU A 1 92 ? -3.191 13.677 1.494 1.00 83.44 92 LEU A CA 1
ATOM 726 C C . LEU A 1 92 ? -3.070 12.849 2.785 1.00 83.44 92 LEU A C 1
ATOM 728 O O . LEU A 1 92 ? -2.332 11.859 2.799 1.00 83.44 92 LEU A O 1
ATOM 732 N N . PRO A 1 93 ? -3.745 13.247 3.874 1.00 90.00 93 PRO A N 1
ATOM 733 C CA . PRO A 1 93 ? -3.721 12.477 5.104 1.00 90.00 93 PRO A CA 1
ATOM 734 C C . PRO A 1 93 ? -4.482 11.161 4.930 1.00 90.00 93 PRO A C 1
ATOM 736 O O . PRO A 1 93 ? -5.399 11.037 4.116 1.00 90.00 93 PRO A O 1
ATOM 739 N N . TRP A 1 94 ? -4.135 10.189 5.764 1.00 93.81 94 TRP A N 1
ATOM 740 C CA . TRP A 1 94 ? -4.992 9.042 6.023 1.00 93.81 94 TRP A CA 1
ATOM 741 C C . TRP A 1 94 ? -6.265 9.506 6.723 1.00 93.81 94 TRP A C 1
ATOM 743 O O . TRP A 1 94 ? -6.305 10.574 7.328 1.00 93.81 94 TRP A O 1
ATOM 753 N N . THR A 1 95 ? -7.313 8.697 6.674 1.00 95.94 95 THR A N 1
ATOM 754 C CA . THR A 1 95 ? -8.520 8.922 7.472 1.00 95.94 95 THR A CA 1
ATOM 755 C C . THR A 1 95 ? -8.772 7.692 8.322 1.00 95.94 95 THR A C 1
ATOM 757 O O . THR A 1 95 ? -8.888 6.595 7.789 1.00 95.94 95 THR A O 1
ATOM 760 N N . VAL A 1 96 ? -8.847 7.860 9.638 1.00 96.19 96 VAL A N 1
ATOM 761 C CA . VAL A 1 96 ? -9.231 6.794 10.567 1.00 96.19 96 VAL A CA 1
ATOM 762 C C . VAL A 1 96 ? -10.565 7.180 11.180 1.00 96.19 96 VAL A C 1
ATOM 764 O O . VAL A 1 96 ? -10.670 8.226 11.813 1.00 96.19 96 VAL A O 1
ATOM 767 N N . GLN A 1 97 ? -11.585 6.361 10.959 1.00 95.31 97 GLN A N 1
ATOM 768 C CA . GLN A 1 97 ? -12.929 6.547 11.492 1.00 95.31 97 GLN A CA 1
ATOM 769 C C . GLN A 1 97 ? -13.174 5.495 12.568 1.00 95.31 97 GLN A C 1
ATOM 771 O O . GLN A 1 97 ? -13.000 4.302 12.322 1.00 95.31 97 GLN A O 1
ATOM 776 N N . SER A 1 98 ? -13.576 5.940 13.750 1.00 90.94 98 SER A N 1
ATOM 777 C CA . SER A 1 98 ?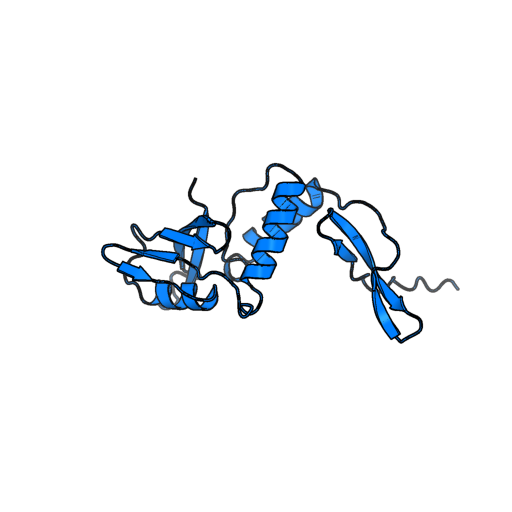 -14.019 5.105 14.865 1.00 90.94 98 SER A CA 1
ATOM 778 C C . SER A 1 98 ? -15.354 5.634 15.394 1.00 90.94 98 SER A C 1
ATOM 780 O O . SER A 1 98 ? -15.857 6.665 14.936 1.00 90.94 98 SER A O 1
ATOM 782 N N . VAL A 1 99 ? -15.976 4.921 16.337 1.00 86.81 99 VAL A N 1
ATOM 783 C CA . VAL A 1 99 ? -17.271 5.333 16.894 1.00 86.81 99 VAL A CA 1
ATOM 784 C C . VAL A 1 99 ? -17.139 6.718 17.537 1.00 86.81 99 VAL A C 1
ATOM 786 O O . VAL A 1 99 ? -16.509 6.880 18.577 1.00 86.81 99 VAL A O 1
ATOM 789 N N . GLY A 1 100 ? -17.735 7.726 16.896 1.00 84.56 100 GLY A N 1
ATOM 790 C CA . GLY A 1 100 ? -17.759 9.106 17.382 1.00 84.56 100 GLY A CA 1
ATOM 791 C C . GLY A 1 100 ? -16.491 9.929 17.126 1.00 84.56 100 GLY A C 1
ATOM 792 O O . GLY A 1 100 ? -16.427 11.060 17.602 1.00 84.56 100 GLY A O 1
ATOM 793 N N . SER A 1 101 ? -15.501 9.419 16.383 1.00 90.25 101 SER A N 1
ATOM 794 C CA . SER A 1 101 ? -14.267 10.162 16.099 1.00 90.25 101 SER A CA 1
ATOM 795 C C . SER A 1 101 ? -13.737 9.925 14.687 1.00 90.25 101 SER A C 1
ATOM 797 O O . SER A 1 101 ? -13.844 8.836 14.121 1.00 90.25 101 SER A O 1
ATOM 799 N N . VAL A 1 102 ? -13.145 10.975 14.117 1.00 95.06 102 VAL A N 1
ATOM 800 C CA . VAL A 1 102 ? -12.411 10.922 12.854 1.00 95.06 102 VAL A CA 1
ATOM 801 C C . VAL A 1 102 ? -11.051 11.568 13.075 1.00 95.06 102 VAL A C 1
ATOM 803 O O . VAL A 1 102 ? -10.961 12.715 13.508 1.00 95.06 102 VAL A O 1
ATOM 806 N N . ALA A 1 103 ? -9.992 10.829 12.768 1.00 94.75 103 ALA A N 1
ATOM 807 C CA . ALA A 1 103 ? -8.618 11.300 12.826 1.00 94.75 103 ALA A CA 1
ATOM 808 C C . ALA A 1 103 ? -7.997 11.335 11.427 1.00 94.75 103 ALA A C 1
ATOM 810 O O . ALA A 1 103 ? -8.356 10.543 10.551 1.00 94.75 103 ALA A O 1
ATOM 811 N N . HIS A 1 104 ? -7.006 12.215 11.245 1.00 94.94 104 HIS A N 1
ATOM 812 C CA . HIS A 1 104 ? -6.303 12.392 9.971 1.00 94.94 104 HIS A CA 1
ATOM 813 C C . HIS A 1 104 ? -4.777 12.200 10.079 1.00 94.94 104 HIS A C 1
ATOM 815 O O . HIS A 1 104 ? -4.023 13.170 9.958 1.00 94.94 104 HIS A O 1
ATOM 821 N N . PRO A 1 105 ? -4.278 10.975 10.341 1.00 92.50 105 PRO A N 1
ATOM 822 C CA . PRO A 1 105 ? -2.843 10.728 10.463 1.00 92.50 105 PRO A CA 1
ATOM 823 C C . PRO A 1 105 ? -2.083 11.008 9.157 1.00 92.50 105 PRO A C 1
ATOM 825 O O . PRO A 1 105 ? -2.556 10.711 8.064 1.00 92.50 105 PRO A O 1
ATOM 828 N N . LEU A 1 106 ? -0.862 11.535 9.262 1.00 90.31 106 LEU A N 1
ATOM 829 C CA . LEU A 1 106 ? -0.054 11.915 8.091 1.00 90.31 106 LEU A CA 1
ATOM 830 C C . LEU A 1 106 ? 0.799 10.776 7.515 1.00 90.31 106 LEU A C 1
ATOM 832 O O . LEU A 1 106 ? 1.395 10.935 6.455 1.00 90.31 106 LEU A O 1
ATOM 836 N N . SER A 1 107 ? 0.908 9.644 8.206 1.00 89.12 107 SER A N 1
ATOM 837 C CA . SER A 1 107 ? 1.724 8.512 7.765 1.00 89.12 107 SER A CA 1
ATOM 838 C C . SER A 1 107 ? 1.178 7.195 8.289 1.00 89.12 107 SER A C 1
ATOM 840 O O . SER A 1 107 ? 0.456 7.170 9.287 1.00 89.12 107 SER A O 1
ATOM 842 N N . LEU A 1 108 ? 1.593 6.094 7.663 1.00 87.69 108 LEU A N 1
ATOM 843 C CA . LEU A 1 108 ? 1.249 4.749 8.113 1.00 87.69 108 LEU A CA 1
ATOM 844 C C . LEU A 1 108 ? 1.692 4.497 9.565 1.00 87.69 108 LEU A C 1
ATOM 846 O O . LEU A 1 108 ? 0.894 4.063 10.380 1.00 87.69 108 LEU A O 1
ATOM 850 N N . GLY A 1 109 ? 2.901 4.917 9.950 1.00 88.00 109 GLY A N 1
ATOM 851 C CA . GLY A 1 109 ? 3.346 4.812 11.348 1.00 88.00 109 GLY A CA 1
ATOM 852 C C . GLY A 1 109 ? 2.575 5.709 12.335 1.00 88.00 109 GLY A C 1
ATOM 853 O O . GLY A 1 109 ? 2.589 5.470 13.541 1.00 88.00 109 GLY A O 1
ATOM 854 N N . ALA A 1 110 ? 1.906 6.770 11.867 1.00 90.12 110 ALA A N 1
ATOM 855 C CA . ALA A 1 110 ? 0.979 7.542 12.696 1.00 90.12 110 ALA A CA 1
ATOM 856 C C . ALA A 1 110 ? -0.384 6.842 12.821 1.00 90.12 110 ALA A C 1
ATOM 858 O O . ALA A 1 110 ? -0.966 6.876 13.901 1.00 90.12 110 ALA A O 1
ATOM 859 N N . VAL A 1 111 ? -0.849 6.173 11.758 1.00 91.69 111 VAL A N 1
ATOM 860 C CA . VAL A 1 111 ? -2.010 5.272 11.813 1.00 91.69 111 VAL A CA 1
ATOM 861 C C . VAL A 1 111 ? -1.748 4.144 12.811 1.00 91.69 111 VAL A C 1
ATOM 863 O O . VAL A 1 111 ? -2.562 3.946 13.704 1.00 91.69 111 VAL A O 1
ATOM 866 N N . ASP A 1 112 ? -0.599 3.471 12.734 1.00 89.56 112 ASP A N 1
ATOM 867 C CA . ASP A 1 112 ? -0.258 2.360 13.632 1.00 89.56 112 ASP A CA 1
ATOM 868 C C . ASP A 1 112 ? -0.271 2.781 15.103 1.00 89.56 112 ASP A C 1
ATOM 870 O O . ASP A 1 112 ? -0.859 2.093 15.934 1.00 89.56 112 ASP A O 1
ATOM 874 N N . ARG A 1 113 ? 0.326 3.936 15.431 1.00 89.69 113 ARG A N 1
ATOM 875 C CA . ARG A 1 113 ? 0.300 4.482 16.798 1.00 89.69 113 ARG A CA 1
ATOM 876 C C . ARG A 1 113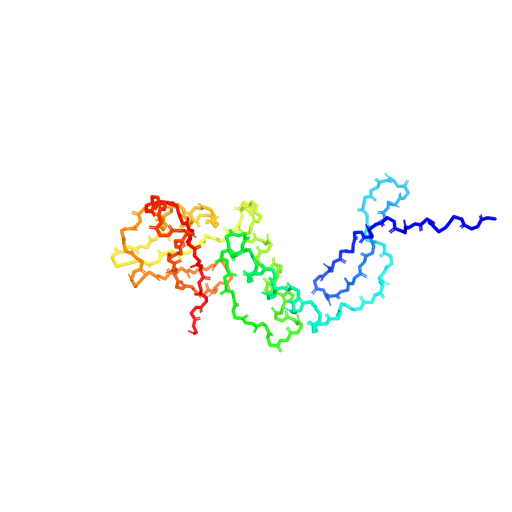 ? -1.117 4.811 17.255 1.00 89.69 113 ARG A C 1
ATOM 878 O O . ARG A 1 113 ? -1.502 4.393 18.339 1.00 89.69 113 ARG A O 1
ATOM 885 N N . TYR A 1 114 ? -1.895 5.491 16.413 1.00 91.62 114 TYR A N 1
ATOM 886 C CA . TYR A 1 114 ? -3.283 5.831 16.722 1.00 91.62 114 TYR A CA 1
ATOM 887 C C . TYR A 1 114 ? -4.124 4.576 16.987 1.00 91.62 114 TYR A C 1
ATOM 889 O O . TYR A 1 114 ? -4.837 4.496 17.980 1.00 91.62 114 TYR A O 1
ATOM 897 N N . LEU A 1 115 ? -4.013 3.561 16.128 1.00 91.56 115 LEU A N 1
ATOM 898 C CA . LEU A 1 115 ? -4.738 2.304 16.297 1.00 91.56 115 LEU A CA 1
ATOM 899 C C . LEU A 1 115 ? -4.243 1.510 17.508 1.00 91.56 115 LEU A C 1
ATOM 901 O O . LEU A 1 115 ? -5.040 0.825 18.141 1.00 91.56 115 LEU A O 1
ATOM 905 N N . ALA A 1 116 ? -2.951 1.586 17.841 1.00 88.75 116 ALA A N 1
ATOM 906 C CA . ALA A 1 116 ? -2.392 0.914 19.007 1.00 88.75 116 ALA A CA 1
ATOM 907 C C . ALA A 1 116 ? -2.993 1.436 20.322 1.00 88.75 116 ALA A C 1
ATOM 909 O O . ALA A 1 116 ? -3.180 0.624 21.227 1.00 88.75 116 ALA A O 1
ATOM 910 N N . GLU A 1 117 ? -3.343 2.723 20.389 1.00 89.06 117 GLU A N 1
ATOM 911 C CA . GLU A 1 117 ? -3.967 3.386 21.545 1.00 89.06 117 GLU A CA 1
ATOM 912 C C . GLU A 1 117 ? -5.453 3.029 21.738 1.00 89.06 117 GLU A C 1
ATOM 914 O O . GLU A 1 117 ? -5.978 3.183 22.838 1.00 89.06 117 GLU A O 1
ATOM 919 N N . LEU A 1 118 ? -6.138 2.521 20.706 1.00 88.00 118 LEU A N 1
ATOM 920 C CA . LEU A 1 118 ? -7.544 2.122 20.810 1.00 88.00 118 LEU A CA 1
ATOM 921 C C . LEU A 1 118 ? -7.698 0.780 21.536 1.00 88.00 118 LEU A C 1
ATOM 923 O O . LEU A 1 118 ? -7.101 -0.219 21.132 1.00 88.00 118 LEU A O 1
ATOM 927 N N . GLU A 1 119 ? -8.565 0.715 22.549 1.00 85.31 119 GLU A N 1
ATOM 928 C CA . GLU A 1 119 ? -8.854 -0.535 23.273 1.00 85.31 119 GLU A CA 1
ATOM 929 C C . GLU A 1 119 ? -9.436 -1.619 22.355 1.00 85.31 119 GLU A C 1
ATOM 931 O O . GLU A 1 119 ? -9.029 -2.781 22.401 1.00 85.31 119 GLU A O 1
ATOM 936 N N . THR A 1 120 ? -10.360 -1.224 21.477 1.00 87.50 120 THR A N 1
ATOM 937 C CA . THR A 1 120 ? -11.026 -2.099 20.510 1.00 87.50 120 THR A CA 1
ATOM 938 C C . THR A 1 120 ? -10.869 -1.535 19.100 1.00 87.50 120 THR A C 1
ATOM 940 O O . THR A 1 120 ? -10.831 -0.323 18.887 1.00 87.50 120 THR A O 1
ATOM 943 N N . LEU A 1 121 ? -10.744 -2.444 18.132 1.00 90.25 121 LEU A N 1
ATOM 944 C CA . LEU A 1 121 ? -10.716 -2.123 16.704 1.00 90.25 121 LEU A CA 1
ATOM 945 C C . LEU A 1 121 ? -12.046 -2.439 16.010 1.00 90.25 121 LEU A C 1
ATOM 947 O O . LEU A 1 121 ? -12.156 -2.322 14.788 1.00 90.25 121 LEU A O 1
ATOM 951 N N . GLU A 1 122 ? -13.057 -2.855 16.773 1.00 85.50 122 GLU A N 1
ATOM 952 C CA . GLU A 1 122 ? -14.379 -3.139 16.232 1.00 85.50 122 GLU A CA 1
ATOM 953 C C . GLU A 1 122 ? -14.977 -1.844 15.673 1.00 85.50 122 GLU A C 1
ATOM 955 O O . GLU A 1 122 ? -14.940 -0.793 16.310 1.00 85.50 122 GLU A O 1
ATOM 960 N N . HIS A 1 123 ? -15.490 -1.910 14.443 1.00 89.19 123 HIS A N 1
ATOM 961 C CA . HIS A 1 123 ? -16.033 -0.767 13.695 1.00 89.19 123 HIS A CA 1
ATOM 962 C C . HIS A 1 123 ? -15.031 0.327 13.298 1.00 89.19 123 HIS A C 1
ATOM 964 O O . HIS A 1 123 ? -15.450 1.368 12.791 1.00 89.19 123 HIS A O 1
ATOM 970 N N . VAL A 1 124 ? -13.723 0.104 13.459 1.00 93.88 124 VAL A N 1
ATOM 971 C CA . VAL A 1 124 ? -12.723 1.039 12.937 1.00 93.88 124 VAL A CA 1
ATOM 972 C C . VAL A 1 124 ? -12.566 0.848 11.428 1.00 93.88 124 VAL A C 1
ATOM 974 O O . VAL A 1 124 ? -12.405 -0.270 10.935 1.00 93.88 124 VAL A O 1
ATOM 977 N N . LEU A 1 125 ? -12.578 1.956 10.691 1.00 95.44 125 LEU A N 1
ATOM 978 C CA . LEU A 1 125 ? -12.306 2.003 9.260 1.00 95.44 125 LEU A CA 1
ATOM 979 C C . LEU A 1 125 ? -11.106 2.910 9.006 1.00 95.44 125 LEU A C 1
ATOM 981 O O . LEU A 1 125 ? -11.084 4.066 9.424 1.00 95.44 125 LEU A O 1
ATOM 985 N N . VAL A 1 126 ? -10.120 2.404 8.279 1.00 95.00 126 VAL A N 1
ATOM 986 C CA . VAL A 1 126 ? -8.957 3.178 7.844 1.00 95.00 126 VAL A CA 1
ATOM 987 C C . VAL A 1 126 ? -9.057 3.388 6.343 1.00 95.00 126 VAL A C 1
ATOM 989 O O . VAL A 1 126 ? -9.273 2.434 5.605 1.00 95.00 126 VAL A O 1
ATOM 992 N N . GLN A 1 127 ? -8.884 4.614 5.870 1.00 94.75 127 GLN A N 1
ATOM 993 C CA . GLN A 1 127 ? -8.814 4.942 4.453 1.00 94.75 127 GLN A CA 1
ATOM 994 C C . GLN A 1 127 ? -7.453 5.559 4.129 1.00 94.75 127 GLN A C 1
ATOM 996 O O . GLN A 1 127 ? -7.016 6.497 4.803 1.00 94.75 127 GLN A O 1
ATOM 1001 N N . ASP A 1 128 ? -6.786 5.028 3.105 1.00 92.00 128 ASP A N 1
ATOM 1002 C CA . ASP A 1 128 ? -5.513 5.563 2.630 1.00 92.00 128 ASP A CA 1
ATOM 1003 C C . ASP A 1 128 ? -5.703 6.778 1.695 1.00 92.00 128 ASP A C 1
ATOM 1005 O O . ASP A 1 128 ? -6.807 7.024 1.195 1.00 92.00 128 ASP A O 1
ATOM 1009 N N . PRO A 1 129 ? -4.633 7.553 1.442 1.00 91.50 129 PRO A N 1
ATOM 1010 C CA . PRO A 1 129 ? -4.637 8.684 0.509 1.00 91.50 129 PRO A CA 1
ATOM 1011 C C . PRO A 1 129 ? -5.096 8.365 -0.922 1.00 91.50 129 PRO A C 1
ATOM 1013 O O . PRO A 1 129 ? -5.472 9.275 -1.657 1.00 91.50 129 PRO A O 1
ATOM 1016 N N . PHE A 1 130 ? -5.068 7.092 -1.326 1.00 88.75 130 PHE A N 1
ATOM 1017 C CA . PHE A 1 130 ? -5.525 6.624 -2.637 1.00 88.75 130 PHE A CA 1
ATOM 1018 C C . PHE A 1 130 ? -7.001 6.190 -2.620 1.00 88.75 130 PHE A C 1
ATOM 1020 O O . PHE A 1 130 ? -7.538 5.772 -3.645 1.00 88.75 130 PHE A O 1
ATOM 1027 N N . GLY A 1 131 ? -7.680 6.316 -1.475 1.00 89.69 131 GLY A N 1
ATOM 1028 C CA . GLY A 1 131 ? -9.095 6.002 -1.302 1.00 89.69 131 GLY A CA 1
ATOM 1029 C C . GLY A 1 131 ? -9.380 4.540 -0.961 1.00 89.69 131 GLY A C 1
ATOM 1030 O O . GLY A 1 131 ? -10.552 4.169 -0.857 1.00 89.69 131 GLY A O 1
ATOM 1031 N N . HIS A 1 132 ? -8.360 3.698 -0.760 1.00 90.56 132 HIS A N 1
ATOM 1032 C CA . HIS A 1 132 ? -8.586 2.306 -0.367 1.00 90.56 132 HIS A CA 1
ATOM 1033 C C . HIS A 1 132 ? -8.969 2.232 1.105 1.00 90.56 132 HIS A C 1
ATOM 1035 O O . HIS A 1 132 ? -8.386 2.916 1.943 1.00 90.56 132 HIS A O 1
ATOM 1041 N N . ARG A 1 133 ? -9.943 1.375 1.411 1.00 93.19 133 ARG A N 1
ATOM 1042 C CA . ARG A 1 133 ? -10.490 1.188 2.755 1.00 93.19 133 ARG A CA 1
ATOM 1043 C C . ARG A 1 133 ? -10.018 -0.120 3.367 1.00 93.19 133 ARG A C 1
ATOM 1045 O O . ARG A 1 133 ? -9.943 -1.140 2.681 1.00 93.19 133 ARG A O 1
ATOM 1052 N N . TYR A 1 134 ? -9.739 -0.084 4.659 1.00 92.75 134 TYR A N 1
ATOM 1053 C CA . TYR A 1 134 ? -9.183 -1.188 5.417 1.00 92.75 134 TYR A CA 1
ATOM 1054 C C . TYR A 1 134 ? -9.890 -1.336 6.761 1.00 92.75 134 TYR A C 1
ATOM 1056 O O . TYR A 1 134 ? -10.172 -0.352 7.449 1.00 92.75 134 TYR A O 1
ATOM 1064 N N . SER A 1 135 ? -10.098 -2.585 7.154 1.00 93.19 135 SER A N 1
ATOM 1065 C CA . SER A 1 135 ? -10.477 -2.992 8.499 1.00 93.19 135 SER A CA 1
ATOM 1066 C C . SER A 1 135 ? -9.207 -3.405 9.253 1.00 93.19 135 SER A C 1
ATOM 1068 O O . SER A 1 135 ? -8.526 -4.342 8.818 1.00 93.19 135 SER A O 1
ATOM 1070 N N . PRO A 1 136 ? -8.839 -2.711 10.342 1.00 92.75 136 PRO A N 1
ATOM 1071 C CA . PRO A 1 136 ? -7.648 -3.040 11.104 1.00 92.75 136 PRO A CA 1
ATOM 1072 C C . PRO A 1 136 ? -7.886 -4.284 11.973 1.00 92.75 136 PRO A C 1
ATOM 1074 O O . PRO A 1 136 ? -8.919 -4.421 12.624 1.00 92.75 136 PRO A O 1
ATOM 1077 N N . VAL A 1 137 ? -6.914 -5.194 12.005 1.00 90.00 137 VAL A N 1
ATOM 1078 C CA . VAL A 1 137 ? -6.958 -6.452 12.762 1.00 90.00 137 VAL A CA 1
ATOM 1079 C C . VAL A 1 137 ? -5.700 -6.570 13.616 1.00 90.00 137 VAL A C 1
ATOM 1081 O O . VAL A 1 137 ? -4.583 -6.499 13.103 1.00 90.00 137 VAL A O 1
ATOM 1084 N N . ARG A 1 138 ? -5.862 -6.776 14.929 1.00 87.75 138 ARG A N 1
ATOM 1085 C CA . ARG A 1 138 ? -4.741 -7.045 15.844 1.00 87.75 138 ARG A CA 1
ATOM 1086 C C . ARG A 1 138 ? -4.284 -8.493 15.696 1.00 87.75 138 ARG A C 1
ATOM 1088 O O . ARG A 1 138 ? -5.055 -9.419 15.934 1.00 87.75 138 ARG A O 1
ATOM 1095 N N . HIS A 1 139 ? -3.010 -8.677 15.374 1.00 82.12 139 HIS A N 1
ATOM 1096 C CA . HIS A 1 139 ? -2.342 -9.971 15.365 1.00 82.12 139 HIS A CA 1
ATOM 1097 C C . HIS A 1 139 ? -1.345 -10.053 16.519 1.00 82.12 139 HIS A C 1
ATOM 1099 O O . HIS A 1 139 ? -0.404 -9.266 16.610 1.00 82.12 139 HIS A O 1
ATOM 1105 N N . GLN A 1 140 ? -1.545 -11.026 17.405 1.00 74.88 140 GLN A N 1
ATOM 1106 C CA . GLN A 1 140 ? -0.586 -11.353 18.458 1.00 74.88 140 GLN A CA 1
ATOM 1107 C C . GLN A 1 140 ? 0.483 -12.281 17.875 1.00 74.88 140 GLN A C 1
ATOM 1109 O O . GLN A 1 140 ? 0.146 -13.290 17.253 1.00 74.88 140 GLN A O 1
ATOM 1114 N N . THR A 1 141 ? 1.765 -11.959 18.054 1.00 64.69 141 THR A N 1
ATOM 1115 C CA . THR A 1 141 ? 2.860 -12.790 17.521 1.00 64.69 141 THR A CA 1
ATOM 1116 C C . THR A 1 141 ? 3.075 -14.054 18.347 1.00 64.69 141 THR A C 1
ATOM 1118 O O . THR A 1 141 ? 3.430 -15.083 17.783 1.00 64.69 141 THR A O 1
ATOM 1121 N N . HIS A 1 142 ? 2.798 -14.023 19.655 1.00 60.50 142 HIS A N 1
ATOM 1122 C CA . HIS A 1 142 ? 2.784 -15.207 20.516 1.00 60.50 142 HIS A CA 1
ATOM 1123 C C . HIS A 1 142 ? 1.809 -15.044 21.686 1.00 60.50 142 HIS A C 1
ATOM 1125 O O . HIS A 1 142 ? 1.823 -14.029 22.373 1.00 60.50 142 HIS A O 1
ATOM 1131 N N . ARG A 1 143 ? 1.050 -16.106 21.990 1.00 54.50 143 ARG A N 1
ATOM 1132 C CA . ARG A 1 143 ? 0.095 -16.174 23.117 1.00 54.50 143 ARG A CA 1
ATOM 1133 C C . ARG A 1 143 ? 0.731 -15.957 24.504 1.00 54.50 143 ARG A C 1
ATOM 1135 O O . ARG A 1 143 ? 0.012 -15.718 25.465 1.00 54.50 143 ARG A O 1
ATOM 1142 N N . PHE A 1 144 ? 2.058 -16.069 24.607 1.00 56.16 144 PHE A N 1
ATOM 1143 C CA . PHE A 1 144 ? 2.825 -15.945 25.854 1.00 56.16 144 PHE A CA 1
ATOM 1144 C C . PHE A 1 144 ? 3.605 -14.628 25.986 1.00 56.16 144 PHE A C 1
ATOM 1146 O O . PHE A 1 144 ? 4.256 -14.415 27.006 1.00 56.16 144 PHE A O 1
ATOM 1153 N N . LEU A 1 145 ? 3.578 -13.756 24.973 1.00 53.94 145 LEU A N 1
ATOM 1154 C CA . LEU A 1 145 ? 4.160 -12.419 25.079 1.00 53.94 145 LEU A CA 1
ATOM 1155 C C . LEU A 1 145 ? 3.097 -11.422 25.564 1.00 53.94 145 LEU A C 1
ATOM 1157 O O . LEU A 1 145 ? 1.899 -11.682 25.467 1.00 53.94 145 LEU A O 1
ATOM 1161 N N . ALA A 1 146 ? 3.543 -10.289 26.118 1.00 53.41 146 ALA A N 1
ATOM 1162 C CA . ALA A 1 146 ? 2.657 -9.239 26.622 1.00 53.41 146 ALA A CA 1
ATOM 1163 C C . ALA A 1 146 ? 1.612 -8.816 25.560 1.00 53.41 146 ALA A C 1
ATOM 1165 O O . ALA A 1 146 ? 1.919 -8.870 24.373 1.00 53.41 146 ALA A O 1
ATOM 1166 N N . PRO A 1 147 ? 0.420 -8.315 25.936 1.00 48.66 147 PRO A N 1
ATOM 1167 C CA . PRO A 1 147 ? -0.613 -7.876 24.984 1.00 48.66 147 PRO A CA 1
ATOM 1168 C C . PRO A 1 147 ? -0.141 -6.831 23.953 1.00 48.66 147 PRO A C 1
ATOM 1170 O O . PRO A 1 147 ? -0.709 -6.731 22.869 1.00 48.66 147 PRO A O 1
ATOM 1173 N N . ALA A 1 148 ? 0.919 -6.081 24.277 1.00 52.62 148 ALA A N 1
ATOM 1174 C CA . ALA A 1 148 ? 1.583 -5.126 23.387 1.00 52.62 148 ALA A CA 1
ATOM 1175 C C . ALA A 1 148 ? 2.556 -5.773 22.373 1.00 52.62 148 ALA A C 1
ATOM 1177 O O . ALA A 1 148 ? 3.015 -5.109 21.449 1.00 52.62 148 ALA A O 1
ATOM 1178 N N . ALA A 1 149 ? 2.883 -7.058 22.522 1.00 57.28 149 ALA A N 1
ATOM 1179 C CA . ALA A 1 149 ? 3.750 -7.819 21.627 1.00 57.28 149 ALA A CA 1
ATOM 1180 C C . ALA A 1 149 ? 2.942 -8.385 20.449 1.00 57.28 149 ALA A C 1
ATOM 1182 O O . ALA A 1 149 ? 2.735 -9.591 20.301 1.00 57.28 149 ALA A O 1
ATOM 1183 N N . GLY A 1 150 ? 2.453 -7.480 19.612 1.00 73.44 150 GLY A N 1
ATOM 1184 C CA . GLY A 1 150 ? 1.709 -7.789 18.400 1.00 73.44 150 GLY A CA 1
ATOM 1185 C C . GLY A 1 150 ? 1.885 -6.695 17.356 1.00 73.44 150 GLY A C 1
ATOM 1186 O O . GLY A 1 150 ? 2.614 -5.728 17.563 1.00 73.44 150 GLY A O 1
ATOM 1187 N N . PHE A 1 151 ? 1.212 -6.851 16.226 1.00 83.06 151 PHE A N 1
ATOM 1188 C CA . PHE A 1 151 ? 1.150 -5.842 15.174 1.00 83.06 151 PHE A CA 1
ATOM 1189 C C . PHE A 1 151 ? -0.280 -5.733 14.649 1.00 83.06 151 PHE A C 1
ATOM 1191 O O . PHE A 1 151 ? -1.113 -6.616 14.870 1.00 83.06 151 PHE A O 1
ATOM 1198 N N . ILE A 1 152 ? -0.581 -4.625 13.982 1.00 87.56 152 ILE A N 1
ATOM 1199 C CA . ILE A 1 152 ? -1.888 -4.388 13.377 1.00 87.56 152 ILE A CA 1
ATOM 1200 C C . ILE A 1 152 ? -1.748 -4.589 11.874 1.00 87.56 152 ILE A C 1
ATOM 1202 O O . ILE A 1 152 ? -0.844 -4.044 11.247 1.00 87.56 152 ILE A O 1
ATOM 1206 N N . MET A 1 153 ? -2.635 -5.399 11.304 1.00 89.81 153 MET A N 1
ATOM 1207 C CA . MET A 1 153 ? -2.781 -5.528 9.859 1.00 89.81 153 MET A CA 1
ATOM 1208 C C . MET A 1 153 ? -3.968 -4.704 9.389 1.00 89.81 153 MET A C 1
ATOM 1210 O O . MET A 1 153 ? -5.034 -4.744 9.995 1.00 89.81 153 MET A O 1
ATOM 1214 N N . LEU A 1 154 ? -3.799 -3.992 8.285 1.00 89.25 154 LEU A N 1
ATOM 1215 C CA . LEU A 1 154 ? -4.853 -3.284 7.576 1.00 89.25 154 LEU A CA 1
ATOM 1216 C C . LEU A 1 154 ? -5.346 -4.181 6.441 1.00 89.25 154 LEU A C 1
ATOM 1218 O O . LEU A 1 154 ? -4.742 -4.253 5.370 1.00 89.25 154 LEU A O 1
ATOM 1222 N N . CYS A 1 155 ? -6.445 -4.887 6.689 1.00 88.25 155 CYS A N 1
ATOM 1223 C CA . CYS A 1 155 ? -7.051 -5.800 5.726 1.00 88.25 155 CYS A CA 1
ATOM 1224 C C . CYS A 1 155 ? -8.048 -5.035 4.862 1.00 88.25 155 CYS A C 1
ATOM 1226 O O . CYS A 1 155 ? -8.980 -4.433 5.390 1.00 88.25 155 CYS A O 1
ATOM 1228 N N . ARG A 1 156 ? -7.871 -5.043 3.538 1.00 82.44 156 ARG A N 1
ATOM 1229 C CA . ARG A 1 156 ? -8.765 -4.308 2.634 1.00 82.44 156 ARG A CA 1
ATOM 1230 C C . ARG A 1 156 ? -10.217 -4.778 2.788 1.00 82.44 156 ARG A C 1
ATOM 1232 O O . ARG A 1 156 ? -10.498 -5.965 2.630 1.00 82.44 156 ARG A O 1
ATOM 1239 N N . SER A 1 157 ? -11.119 -3.842 3.067 1.00 75.81 157 SER A N 1
ATOM 1240 C CA . SER A 1 157 ? -12.562 -4.092 3.081 1.00 75.81 157 SER A CA 1
ATOM 1241 C C . SER A 1 157 ? -13.063 -4.190 1.634 1.00 75.81 157 SER A C 1
ATOM 1243 O O . SER A 1 157 ? -12.569 -3.459 0.767 1.00 75.81 157 SER A O 1
ATOM 1245 N N . ALA A 1 158 ? -13.976 -5.130 1.370 1.00 60.28 158 ALA A N 1
ATOM 1246 C CA . ALA A 1 158 ? -14.600 -5.312 0.056 1.00 60.28 158 ALA A CA 1
ATOM 1247 C C . ALA A 1 158 ? -15.456 -4.103 -0.349 1.00 60.28 158 ALA A C 1
ATOM 1249 O O . ALA A 1 158 ? -16.033 -3.458 0.558 1.00 60.28 158 ALA A O 1
#

Nearest PDB structures (foldseek):
  7yq8-assembly1_B  TM=5.544E-01  e=2.145E+00  Homo sapiens
  7ezk-assembly1_D  TM=4.046E-01  e=4.749E+00  Homo sapiens
  7mby-assembly1_R  TM=4.129E-01  e=7.744E+00  Homo sapiens

Foldseek 3Di:
DDPPPVPDPFPFDQDLVQWTFGWDQDPVRDTDTHDTPGHDDQVVLLVVVVVVCVVCVVVVLEADDRDPDPNSSSVVVVVSVQQQDDQDPPQFFKWKDDVPDIDTHRGPVSVFVVVLPDPDQVPIWIAHSVGWIFRKDWDAPDPPDDPSRTGIHTHTDD

Sequence (158 aa):
MAYYEYPAEAVIIVDRGGMAHSLALDADRVLVFGRPHGRVDFPSLRQAWLRAQKLRPQSYPLHRLPPASTLSLLNGLFEALQLEAKPARFSLPWTVQSVGSVAHPLSLGAVDRYLAELETLEHVLVQDPFGHRYSPVRHQTHRFLAPAAGFIMLCRSA